Protein AF-A0A947E6G0-F1 (afdb_monomer)

Nearest PDB structures (foldseek):
  3njm-assembly1_A  TM=6.911E-01  e=4.735E-06  Shewanella oneidensis
  3nji-assembly1_A  TM=7.032E-01  e=1.190E-05  Shewanella oneidensis
  3njk-assembly1_A  TM=6.842E-01  e=2.117E-05  Shewanella oneidensis
  3njh-assembly1_A  TM=6.727E-01  e=1.417E-04  Shewanella oneidensis
  3njf-assembly1_A  TM=5.803E-01  e=8.957E-04  Shewanella oneidensis

Secondary structure (DSSP, 8-state):
--PPPPEEEEEEEEE-SSTTSPPEEEEESSEEE-TTSPSS-EEEEEEEEEES----TTS--EEEE-TTHHHHB-PPEEEGGGTEEEEEE--SSPPPEE-EEEEEETTTTEEEEE--EEE-S--

Structure (mmCIF, N/CA/C/O backbone):
data_AF-A0A947E6G0-F1
#
_entry.id   AF-A0A947E6G0-F1
#
loop_
_atom_site.group_PDB
_atom_site.id
_atom_site.type_symbol
_atom_site.label_atom_id
_atom_site.label_alt_id
_atom_site.label_comp_id
_atom_site.label_asym_id
_atom_site.label_entity_id
_atom_site.label_seq_id
_atom_site.pdbx_PDB_ins_code
_atom_site.Cartn_x
_atom_site.Cartn_y
_atom_site.Cartn_z
_atom_site.occupancy
_atom_site.B_iso_or_equiv
_atom_site.auth_seq_id
_atom_site.auth_comp_id
_atom_site.auth_asym_id
_atom_site.auth_atom_id
_atom_site.pdbx_PDB_model_num
ATOM 1 N N . MET A 1 1 ? -0.182 -9.281 -29.818 1.00 40.81 1 MET A N 1
ATOM 2 C CA . MET A 1 1 ? -0.279 -10.119 -28.603 1.00 40.81 1 MET A CA 1
ATOM 3 C C . MET A 1 1 ? -0.167 -9.192 -27.406 1.00 40.81 1 MET A C 1
ATOM 5 O O . MET A 1 1 ? 0.825 -8.476 -27.318 1.00 40.81 1 MET A O 1
ATOM 9 N N . SER A 1 2 ? -1.200 -9.104 -26.565 1.00 44.28 2 SER A N 1
ATOM 10 C CA . SER A 1 2 ? -1.154 -8.260 -25.366 1.00 44.28 2 SER A CA 1
ATOM 11 C C . SER A 1 2 ? -0.124 -8.862 -24.412 1.00 44.28 2 SER A C 1
ATOM 13 O O . SER A 1 2 ? -0.303 -10.002 -23.989 1.00 44.28 2 SER A O 1
ATOM 15 N N . LYS A 1 3 ? 0.989 -8.165 -24.141 1.00 53.78 3 LYS A N 1
ATOM 16 C CA . LYS A 1 3 ? 1.925 -8.584 -23.088 1.00 53.78 3 LYS A CA 1
ATOM 17 C C . LYS A 1 3 ? 1.118 -8.658 -21.795 1.00 53.78 3 LYS A C 1
ATOM 19 O O . LYS A 1 3 ? 0.566 -7.637 -21.390 1.00 53.78 3 LYS A O 1
ATOM 24 N N . SER A 1 4 ? 1.024 -9.842 -21.194 1.00 60.78 4 SER A N 1
ATOM 25 C CA . SER A 1 4 ? 0.421 -10.015 -19.875 1.00 60.78 4 SER A CA 1
ATOM 26 C C . SER A 1 4 ? 1.058 -9.004 -18.924 1.00 60.78 4 SER A C 1
ATOM 28 O O . SER A 1 4 ? 2.284 -8.948 -18.806 1.00 60.78 4 SER A O 1
ATOM 30 N N . GLU A 1 5 ? 0.241 -8.138 -18.331 1.00 70.44 5 GLU A N 1
ATOM 31 C CA . GLU A 1 5 ? 0.719 -7.136 -17.386 1.00 70.44 5 GLU A CA 1
ATOM 32 C C . GLU A 1 5 ? 1.278 -7.852 -16.152 1.00 70.44 5 GLU A C 1
ATOM 34 O O . GLU A 1 5 ? 0.632 -8.735 -15.589 1.00 70.44 5 GLU A O 1
ATOM 39 N N . GLN A 1 6 ? 2.506 -7.511 -15.764 1.00 79.50 6 GLN A N 1
ATOM 40 C CA . GLN A 1 6 ? 3.159 -8.100 -14.600 1.00 79.50 6 GLN A CA 1
ATOM 41 C C . GLN A 1 6 ? 2.616 -7.417 -13.349 1.00 79.50 6 GLN A C 1
ATOM 43 O O . GLN A 1 6 ? 2.790 -6.205 -13.211 1.00 79.50 6 GLN A O 1
ATOM 48 N N . ILE A 1 7 ? 1.958 -8.170 -12.466 1.00 83.69 7 ILE A N 1
ATOM 49 C CA . ILE A 1 7 ? 1.340 -7.622 -11.255 1.00 83.69 7 ILE A CA 1
ATOM 50 C C . ILE A 1 7 ? 1.999 -8.228 -10.017 1.00 83.69 7 ILE A C 1
ATOM 52 O O . ILE A 1 7 ? 1.887 -9.426 -9.767 1.00 83.69 7 ILE A O 1
ATOM 56 N N . ALA A 1 8 ? 2.650 -7.381 -9.227 1.00 84.56 8 ALA A N 1
ATOM 57 C CA . ALA A 1 8 ? 3.090 -7.690 -7.876 1.00 84.56 8 ALA A CA 1
ATOM 58 C C . ALA A 1 8 ? 2.022 -7.220 -6.879 1.00 84.56 8 ALA A C 1
ATOM 60 O O . ALA A 1 8 ? 1.497 -6.116 -7.015 1.00 84.56 8 ALA A O 1
ATOM 61 N N . THR A 1 9 ? 1.692 -8.040 -5.880 1.00 85.81 9 THR A N 1
ATOM 62 C CA . THR A 1 9 ? 0.690 -7.683 -4.863 1.00 85.81 9 THR A CA 1
ATOM 63 C C . THR A 1 9 ? 1.354 -7.508 -3.505 1.00 85.81 9 THR A C 1
ATOM 65 O O . THR A 1 9 ? 2.113 -8.369 -3.069 1.00 85.81 9 THR A O 1
ATOM 68 N N . VAL A 1 10 ? 1.036 -6.401 -2.840 1.00 83.06 10 VAL A N 1
ATOM 69 C CA . VAL A 1 10 ? 1.377 -6.129 -1.445 1.00 83.06 10 VAL A CA 1
ATOM 70 C C . VAL A 1 10 ? 0.072 -6.079 -0.663 1.00 83.06 10 VAL A C 1
ATOM 72 O O . VAL A 1 10 ? -0.803 -5.252 -0.924 1.00 83.06 10 VAL A O 1
ATOM 75 N N . HIS A 1 11 ? -0.073 -6.981 0.295 1.00 83.88 11 HIS A N 1
ATOM 76 C CA . HIS A 1 11 ? -1.185 -6.964 1.229 1.00 83.88 11 HIS A CA 1
ATOM 77 C C . HIS A 1 11 ? -0.892 -5.954 2.324 1.00 83.88 11 HIS A C 1
ATOM 79 O O . HIS A 1 11 ? 0.189 -5.955 2.903 1.00 83.88 11 HIS A O 1
ATOM 85 N N . VAL A 1 12 ? -1.857 -5.095 2.601 1.00 79.88 12 VAL A N 1
ATOM 86 C CA . VAL A 1 12 ? -1.828 -4.122 3.681 1.00 79.88 12 VAL A CA 1
ATOM 87 C C . VAL A 1 12 ? -2.903 -4.553 4.659 1.00 79.88 12 VAL A C 1
ATOM 89 O O . VAL A 1 12 ? -4.068 -4.627 4.294 1.00 79.88 12 VAL A O 1
ATOM 92 N N . VAL A 1 13 ? -2.533 -4.869 5.892 1.00 81.56 13 VAL A N 1
ATOM 93 C CA . VAL A 1 13 ? -3.482 -5.340 6.901 1.00 81.56 13 VAL A CA 1
ATOM 94 C C . VAL A 1 13 ? -3.591 -4.295 7.989 1.00 81.56 13 VAL A C 1
ATOM 96 O O . VAL A 1 13 ? -2.627 -4.064 8.717 1.00 81.56 13 VAL A O 1
ATOM 99 N N . ALA A 1 14 ? -4.771 -3.699 8.139 1.00 77.56 14 ALA A N 1
ATOM 100 C CA . ALA A 1 14 ? -5.089 -2.868 9.293 1.00 77.56 14 ALA A CA 1
ATOM 101 C C . ALA A 1 14 ? -5.841 -3.695 10.340 1.00 77.56 14 ALA A C 1
ATOM 103 O O . ALA A 1 14 ? -6.849 -4.348 10.046 1.00 77.56 14 ALA A O 1
ATOM 104 N N . TYR A 1 15 ? -5.356 -3.677 11.578 1.00 78.44 15 TYR A N 1
ATOM 105 C CA . TYR A 1 15 ? -5.933 -4.469 12.653 1.00 78.44 15 TYR A CA 1
ATOM 106 C C . TYR A 1 15 ? -5.900 -3.750 13.996 1.00 78.44 15 TYR A C 1
ATOM 108 O O . TYR A 1 15 ? -5.028 -2.933 14.288 1.00 78.44 15 TYR A O 1
ATOM 116 N N . ARG A 1 16 ? -6.867 -4.090 14.848 1.00 77.44 16 ARG A N 1
ATOM 117 C CA . ARG A 1 16 ? -6.963 -3.594 16.221 1.00 77.44 16 ARG A CA 1
ATOM 118 C C . ARG A 1 16 ? -6.923 -4.786 17.177 1.00 77.44 16 ARG A C 1
ATOM 120 O O . ARG A 1 16 ? -7.705 -5.719 17.020 1.00 77.44 16 ARG A O 1
ATOM 127 N N . LYS A 1 17 ? -5.998 -4.780 18.146 1.00 75.62 17 LYS A N 1
ATOM 128 C CA . LYS A 1 17 ? -5.825 -5.906 19.089 1.00 75.62 17 LYS A CA 1
ATOM 129 C C . LYS A 1 17 ? -6.934 -5.955 20.149 1.00 75.62 17 LYS A C 1
ATOM 131 O O . LYS A 1 17 ? -7.351 -7.041 20.530 1.00 75.62 17 LYS A O 1
ATOM 136 N N . ALA A 1 18 ? -7.415 -4.796 20.594 1.00 78.19 18 ALA A N 1
ATOM 137 C CA . ALA A 1 18 ? -8.548 -4.628 21.511 1.00 78.19 18 ALA A CA 1
ATOM 138 C C . ALA A 1 18 ? -9.241 -3.272 21.280 1.00 78.19 18 ALA A C 1
ATOM 140 O O . ALA A 1 18 ? -8.617 -2.363 20.734 1.00 78.19 18 ALA A O 1
ATOM 141 N N . ALA A 1 19 ? -10.501 -3.117 21.700 1.00 71.25 19 ALA A N 1
ATOM 142 C CA . ALA A 1 19 ? -11.330 -1.935 21.419 1.00 71.25 19 ALA A CA 1
ATOM 143 C C . ALA A 1 19 ? -10.636 -0.588 21.717 1.00 71.25 19 ALA A C 1
ATOM 145 O O . ALA A 1 19 ? -10.748 0.326 20.899 1.00 71.25 19 ALA A O 1
ATOM 146 N N . ASP A 1 20 ? -9.834 -0.526 22.783 1.00 76.19 20 ASP A N 1
ATOM 147 C CA . ASP A 1 20 ? -9.146 0.687 23.256 1.00 76.19 20 ASP A CA 1
ATOM 148 C C . ASP A 1 20 ? -7.678 0.796 22.808 1.00 76.19 20 ASP A C 1
ATOM 150 O O . ASP A 1 20 ? -6.925 1.641 23.288 1.00 76.19 20 ASP A O 1
ATOM 154 N N . THR A 1 21 ? -7.233 -0.071 21.894 1.00 75.00 21 THR A N 1
ATOM 155 C CA . THR A 1 21 ? -5.860 -0.022 21.366 1.00 75.00 21 THR A CA 1
ATOM 156 C C . THR A 1 21 ? -5.783 0.792 20.076 1.00 75.00 21 THR A C 1
ATOM 158 O O . THR A 1 21 ? -6.714 0.734 19.261 1.00 75.00 21 THR A O 1
ATOM 161 N N . PRO A 1 22 ? -4.664 1.505 19.836 1.00 71.44 22 PRO A N 1
ATOM 162 C CA . PRO A 1 22 ? -4.398 2.111 18.540 1.00 71.44 22 PRO A CA 1
ATOM 163 C C . PRO A 1 22 ? -4.466 1.059 17.434 1.00 71.44 22 PRO A C 1
ATOM 165 O O . PRO A 1 22 ? -4.042 -0.087 17.621 1.00 71.44 22 PRO A O 1
ATOM 168 N N . VAL A 1 23 ? -4.992 1.447 16.275 1.00 73.00 23 VAL A N 1
ATOM 169 C CA . VAL A 1 23 ? -4.961 0.575 15.102 1.00 73.00 23 VAL A CA 1
ATOM 170 C C . VAL A 1 23 ? -3.522 0.441 14.634 1.00 73.00 23 VAL A C 1
ATOM 172 O O . VAL A 1 23 ? -2.779 1.416 14.551 1.00 73.00 23 VAL A O 1
ATOM 175 N N . GLN A 1 24 ? -3.144 -0.794 14.351 1.00 77.38 24 GLN A N 1
ATOM 176 C CA . GLN A 1 24 ? -1.840 -1.160 13.834 1.00 77.38 24 GLN A CA 1
ATOM 177 C C . GLN A 1 24 ? -2.002 -1.522 12.366 1.00 77.38 24 GLN A C 1
ATOM 179 O O . GLN A 1 24 ? -3.046 -2.034 11.952 1.00 77.38 24 GLN A O 1
ATOM 184 N N . VAL A 1 25 ? -0.968 -1.258 11.578 1.00 76.62 25 VAL A N 1
ATOM 185 C CA . VAL A 1 25 ? -0.937 -1.640 10.171 1.00 76.62 25 VAL A CA 1
ATOM 186 C C . VAL A 1 25 ? 0.331 -2.438 9.917 1.00 76.62 25 VAL A C 1
ATOM 188 O O . VAL A 1 25 ? 1.384 -2.132 10.468 1.00 76.62 25 VAL A O 1
ATOM 191 N N . ALA A 1 26 ? 0.204 -3.489 9.120 1.00 80.12 26 ALA A N 1
ATOM 192 C CA . ALA A 1 26 ? 1.308 -4.304 8.640 1.00 80.12 26 ALA A CA 1
ATOM 193 C C . ALA A 1 26 ? 1.222 -4.437 7.117 1.00 80.12 26 ALA A C 1
ATOM 195 O O . ALA A 1 26 ? 0.143 -4.290 6.539 1.00 80.12 26 ALA A O 1
ATOM 196 N N . VAL A 1 27 ? 2.347 -4.742 6.475 1.00 79.88 27 VAL A N 1
ATOM 197 C CA . VAL A 1 27 ? 2.402 -5.050 5.042 1.00 79.88 27 VAL A CA 1
ATOM 198 C C . VAL A 1 27 ? 3.001 -6.424 4.806 1.00 79.88 27 VAL A C 1
ATOM 200 O O . VAL A 1 27 ? 3.800 -6.919 5.596 1.00 79.88 27 VAL A O 1
ATOM 203 N N . THR A 1 28 ? 2.616 -7.070 3.715 1.00 81.81 28 THR A N 1
ATOM 204 C CA . THR A 1 28 ? 3.204 -8.339 3.295 1.00 81.81 28 THR A CA 1
ATOM 205 C C . THR A 1 28 ? 3.275 -8.400 1.767 1.00 81.81 28 THR A C 1
ATOM 207 O O . THR A 1 28 ? 2.231 -8.345 1.116 1.00 81.81 28 THR A O 1
ATOM 210 N N . PRO A 1 29 ? 4.473 -8.542 1.176 1.00 79.44 29 PRO A N 1
ATOM 211 C CA . PRO A 1 29 ? 5.779 -8.535 1.842 1.00 79.44 29 PRO A CA 1
ATOM 212 C C . PRO A 1 29 ? 6.200 -7.119 2.296 1.00 79.44 29 PRO A C 1
ATOM 214 O O . PRO A 1 29 ? 5.799 -6.129 1.689 1.00 79.44 29 PRO A O 1
ATOM 217 N N . GLU A 1 30 ? 7.024 -7.020 3.347 1.00 76.62 30 GLU A N 1
ATOM 218 C CA . GLU A 1 30 ? 7.663 -5.750 3.764 1.00 76.62 30 GLU A CA 1
ATOM 219 C C . GLU A 1 30 ? 8.744 -5.298 2.771 1.00 76.62 30 GLU A C 1
ATOM 221 O O . GLU A 1 30 ? 8.861 -4.113 2.452 1.00 76.62 30 GLU A O 1
ATOM 226 N N . LEU A 1 31 ? 9.488 -6.268 2.232 1.00 77.69 31 LEU A N 1
ATOM 227 C CA . LEU A 1 31 ? 10.422 -6.089 1.129 1.00 77.69 31 LEU A CA 1
ATOM 228 C C . LEU A 1 31 ? 9.819 -6.702 -0.133 1.00 77.69 31 LEU A C 1
ATOM 230 O O . LEU A 1 31 ? 9.732 -7.925 -0.258 1.00 77.69 31 LEU A O 1
ATOM 234 N N . LEU A 1 32 ? 9.418 -5.859 -1.081 1.00 79.25 32 LEU A N 1
ATOM 235 C CA . LEU A 1 32 ? 8.963 -6.329 -2.381 1.00 79.25 32 LEU A CA 1
ATOM 236 C C . LEU A 1 32 ? 10.164 -6.474 -3.318 1.00 79.25 32 LEU A C 1
ATOM 238 O O . LEU A 1 32 ? 10.623 -5.498 -3.914 1.00 79.25 32 LEU A O 1
ATOM 242 N N . ASP A 1 33 ? 10.659 -7.702 -3.445 1.00 78.81 33 ASP A N 1
ATOM 243 C CA . ASP A 1 33 ? 11.697 -8.045 -4.413 1.00 78.81 33 ASP A CA 1
ATOM 244 C C . ASP A 1 33 ? 11.093 -8.160 -5.818 1.00 78.81 33 ASP A C 1
ATOM 246 O O . ASP A 1 33 ? 10.264 -9.035 -6.085 1.00 78.81 33 ASP A O 1
ATOM 250 N N . LEU A 1 34 ? 11.482 -7.252 -6.715 1.00 77.31 34 LEU A N 1
ATOM 251 C CA . LEU A 1 34 ? 11.042 -7.259 -8.106 1.00 77.31 34 LEU A CA 1
ATOM 252 C C . LEU A 1 34 ? 12.004 -8.002 -9.040 1.00 77.31 34 LEU A C 1
ATOM 254 O O . LEU A 1 34 ? 11.656 -8.202 -10.200 1.00 77.31 34 LEU A O 1
ATOM 258 N N . THR A 1 35 ? 13.160 -8.471 -8.558 1.00 74.81 35 THR A N 1
ATOM 259 C CA . THR A 1 35 ? 14.128 -9.224 -9.380 1.00 74.81 35 THR A CA 1
ATOM 260 C C . THR A 1 35 ? 13.569 -10.559 -9.879 1.00 74.81 35 THR A C 1
ATOM 262 O O . THR A 1 35 ? 13.993 -11.067 -10.916 1.00 74.81 35 THR A O 1
ATOM 265 N N . GLN A 1 36 ? 12.561 -11.096 -9.186 1.00 74.62 36 GLN A N 1
ATOM 266 C CA . GLN A 1 36 ? 11.809 -12.282 -9.601 1.00 74.62 36 GLN A CA 1
ATOM 267 C C . GLN A 1 36 ? 10.910 -12.048 -10.829 1.00 74.62 36 GLN A C 1
ATOM 269 O O . GLN A 1 36 ? 10.447 -13.010 -11.443 1.00 74.62 36 GLN A O 1
ATOM 274 N N . PHE A 1 37 ? 10.641 -10.790 -11.197 1.00 75.06 37 PHE A N 1
ATOM 275 C CA . PHE A 1 37 ? 9.839 -10.452 -12.369 1.00 75.06 37 PHE A CA 1
ATOM 276 C C . PHE A 1 37 ? 10.738 -10.236 -13.596 1.00 75.06 37 PHE A C 1
ATOM 278 O O . PHE A 1 37 ? 11.805 -9.627 -13.492 1.00 75.06 37 PHE A O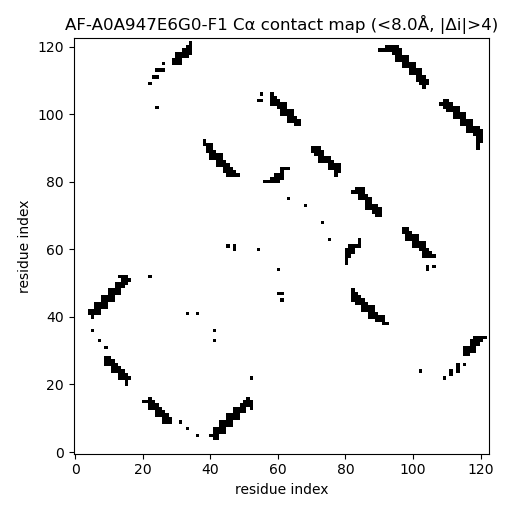 1
ATOM 285 N N . PRO A 1 38 ? 10.319 -10.690 -14.791 1.00 74.88 38 PRO A N 1
ATOM 286 C CA . PRO A 1 38 ? 10.958 -10.314 -16.044 1.00 74.88 38 PRO A CA 1
ATOM 287 C C . PRO A 1 38 ? 11.216 -8.808 -16.166 1.00 74.88 38 PRO A C 1
ATOM 289 O O . PRO A 1 38 ? 10.344 -7.986 -15.863 1.00 74.88 38 PRO A O 1
ATOM 292 N N . LYS A 1 39 ? 12.387 -8.452 -16.713 1.00 73.38 39 LYS A N 1
ATOM 293 C CA . LYS A 1 39 ? 12.761 -7.055 -16.977 1.00 73.38 39 LYS A CA 1
ATOM 294 C C . LYS A 1 39 ? 11.644 -6.321 -17.719 1.00 73.38 39 LYS A C 1
ATOM 296 O O . LYS A 1 39 ? 11.238 -6.703 -18.819 1.00 73.38 39 LYS A O 1
ATOM 301 N N . GLY A 1 40 ? 11.157 -5.246 -17.117 1.00 72.56 40 GLY A N 1
ATOM 302 C CA . GLY A 1 40 ? 10.096 -4.418 -17.669 1.00 72.56 40 GLY A CA 1
ATOM 303 C C . GLY A 1 40 ? 9.367 -3.629 -16.585 1.00 72.56 40 GLY A C 1
ATOM 304 O O . GLY A 1 40 ? 9.647 -3.790 -15.401 1.00 72.56 40 GLY A O 1
ATOM 305 N N . PRO A 1 41 ? 8.397 -2.787 -16.972 1.00 76.31 41 PRO A N 1
ATOM 306 C CA . PRO A 1 41 ? 7.495 -2.177 -16.011 1.00 76.31 41 PRO A CA 1
ATOM 307 C C . PRO A 1 41 ? 6.699 -3.248 -15.259 1.00 76.31 41 PRO A C 1
ATOM 309 O O . PRO A 1 41 ? 6.137 -4.151 -15.887 1.00 76.31 41 PRO A O 1
ATOM 312 N N . VAL A 1 42 ? 6.604 -3.090 -13.942 1.00 82.00 42 VAL A N 1
ATOM 313 C CA . VAL A 1 42 ? 5.792 -3.939 -13.063 1.00 82.00 42 VAL A CA 1
ATOM 314 C C . VAL A 1 42 ? 4.699 -3.082 -12.445 1.00 82.00 42 VAL A C 1
ATOM 316 O O . VAL A 1 42 ? 4.950 -1.982 -11.951 1.00 82.00 42 VAL A O 1
ATOM 319 N N . THR A 1 43 ? 3.471 -3.570 -12.491 1.00 86.62 43 THR A N 1
ATOM 320 C CA . THR A 1 43 ? 2.347 -2.961 -11.794 1.00 86.62 43 THR A CA 1
ATOM 321 C C . THR A 1 43 ? 2.305 -3.513 -10.375 1.00 86.62 43 THR A C 1
ATOM 323 O O . THR A 1 43 ? 2.359 -4.717 -10.161 1.00 86.62 43 THR A O 1
ATOM 326 N N . ILE A 1 44 ? 2.252 -2.625 -9.392 1.00 84.88 44 ILE A N 1
ATOM 327 C CA . ILE A 1 44 ? 2.219 -2.964 -7.973 1.00 84.88 44 ILE A CA 1
ATOM 328 C C . ILE A 1 44 ? 0.830 -2.627 -7.460 1.00 84.88 44 ILE A C 1
ATOM 330 O O . ILE A 1 44 ? 0.347 -1.506 -7.635 1.00 84.88 44 ILE A O 1
ATOM 334 N N . GLN A 1 45 ? 0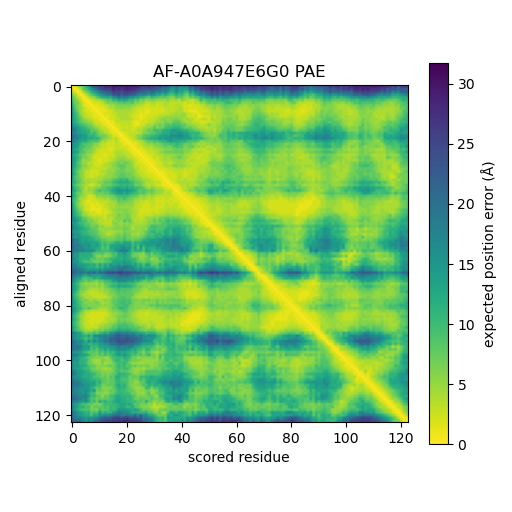.187 -3.610 -6.848 1.00 88.06 45 GLN A N 1
ATOM 335 C CA . GLN A 1 45 ? -1.149 -3.496 -6.297 1.00 88.06 45 GLN A CA 1
ATOM 336 C C . GLN A 1 45 ? -1.092 -3.633 -4.778 1.00 88.06 45 GLN A C 1
ATOM 338 O O . GLN A 1 45 ? -0.680 -4.666 -4.258 1.00 88.06 45 GLN A O 1
ATOM 343 N N . PHE A 1 46 ? -1.542 -2.602 -4.075 1.00 83.88 46 PHE A N 1
ATOM 344 C CA . PHE A 1 46 ? -1.753 -2.606 -2.635 1.00 83.88 46 PHE A CA 1
ATOM 345 C C . PHE A 1 46 ? -3.208 -2.952 -2.360 1.00 83.88 46 PHE A C 1
ATOM 347 O O . PHE A 1 46 ? -4.099 -2.265 -2.863 1.00 83.88 46 PHE A O 1
ATOM 354 N N . LYS A 1 47 ? -3.448 -4.005 -1.580 1.00 86.75 47 LYS A N 1
ATOM 355 C CA . LYS A 1 47 ? -4.795 -4.417 -1.169 1.00 86.75 47 LYS A CA 1
ATOM 356 C C . LYS A 1 47 ? -4.939 -4.263 0.327 1.00 86.75 47 LYS A C 1
ATOM 358 O O . LYS A 1 47 ? -4.144 -4.832 1.066 1.00 86.75 47 LYS A O 1
ATOM 363 N N . LEU A 1 48 ? -5.942 -3.511 0.756 1.00 82.75 48 LEU A N 1
ATOM 364 C CA . LEU A 1 48 ? -6.257 -3.357 2.161 1.00 82.75 48 LEU A CA 1
ATOM 365 C C . LEU A 1 48 ? -7.197 -4.464 2.626 1.00 82.75 48 LEU A C 1
ATOM 367 O O . LEU A 1 48 ? -8.371 -4.493 2.263 1.00 82.75 48 LEU A O 1
ATOM 371 N N . ASP A 1 49 ? -6.673 -5.308 3.498 1.00 81.69 49 ASP A N 1
ATOM 372 C CA . ASP A 1 49 ? -7.423 -6.272 4.282 1.00 81.69 49 ASP A CA 1
ATOM 373 C C . ASP A 1 49 ? -7.614 -5.731 5.708 1.00 81.69 49 ASP A C 1
ATOM 375 O O . ASP A 1 49 ? -6.790 -4.969 6.232 1.00 81.69 49 ASP A O 1
ATOM 379 N N . THR A 1 50 ? -8.701 -6.128 6.375 1.00 76.50 50 THR A N 1
ATOM 380 C CA . THR A 1 50 ? -8.945 -5.734 7.767 1.00 76.50 50 THR A CA 1
ATOM 381 C C . THR A 1 50 ? -9.216 -6.904 8.688 1.00 76.50 50 THR A C 1
ATOM 383 O O . THR A 1 50 ? -9.827 -7.902 8.311 1.00 76.50 50 THR A O 1
ATOM 386 N N . LYS A 1 51 ? -8.777 -6.768 9.943 1.00 77.38 51 LYS A N 1
ATOM 387 C CA . LYS A 1 51 ? -9.067 -7.738 11.002 1.00 77.38 51 LYS A CA 1
ATOM 388 C C . LYS A 1 51 ? -9.450 -7.030 12.295 1.00 77.38 51 LYS A C 1
ATOM 390 O O . LYS A 1 51 ? -8.634 -6.340 12.900 1.00 77.38 51 LYS A O 1
ATOM 395 N N . GLY A 1 52 ? -10.701 -7.207 12.724 1.00 71.12 52 GLY A N 1
ATOM 396 C CA . GLY A 1 52 ? -11.222 -6.563 13.939 1.00 71.12 52 GLY A CA 1
ATOM 397 C C . GLY A 1 52 ? -11.337 -5.035 13.839 1.00 71.12 52 GLY A C 1
ATOM 398 O O . GLY A 1 52 ? -11.529 -4.370 14.852 1.00 71.12 52 GLY A O 1
ATOM 399 N N . TYR A 1 53 ? -11.216 -4.479 12.629 1.00 74.94 53 TYR A N 1
ATOM 400 C CA . TYR A 1 53 ? -11.389 -3.062 12.328 1.00 74.94 53 TYR A CA 1
ATOM 401 C C . TYR A 1 53 ? -12.219 -2.916 11.049 1.00 74.94 53 TYR A C 1
ATOM 403 O O . TYR A 1 53 ? -12.020 -3.659 10.086 1.00 74.94 53 TYR A O 1
ATOM 411 N N . HIS A 1 54 ? -13.155 -1.973 11.043 1.00 75.44 54 HIS A N 1
ATOM 412 C CA . HIS A 1 54 ? -13.994 -1.673 9.889 1.00 75.44 54 HIS A CA 1
ATOM 413 C C . HIS A 1 54 ? -13.732 -0.230 9.477 1.00 75.44 54 HIS A C 1
ATOM 415 O O . HIS A 1 54 ? -14.015 0.678 10.255 1.00 75.44 54 HIS A O 1
ATOM 421 N N . PHE A 1 55 ? -13.198 -0.036 8.268 1.00 71.25 55 PHE A N 1
ATOM 422 C CA . PHE A 1 55 ? -13.082 1.302 7.691 1.00 71.25 55 PHE A CA 1
ATOM 423 C C . PHE A 1 55 ? -14.460 1.860 7.382 1.00 71.25 55 PHE A C 1
ATOM 425 O O . PHE A 1 55 ? -15.352 1.115 6.948 1.00 71.25 55 PHE A O 1
ATOM 432 N N . HIS A 1 56 ? -14.594 3.176 7.515 1.00 71.44 56 HIS A N 1
ATOM 433 C CA . HIS A 1 56 ? -15.767 3.867 7.006 1.00 71.44 56 HIS A CA 1
ATOM 434 C C . HIS A 1 56 ? -15.964 3.548 5.513 1.00 71.44 56 HIS A C 1
ATOM 436 O O . HIS A 1 56 ? -14.998 3.576 4.746 1.00 71.44 56 HIS A O 1
ATOM 442 N N . PRO A 1 57 ? -17.194 3.233 5.070 1.00 67.06 57 PRO A N 1
ATOM 443 C CA . PRO A 1 57 ? -17.455 2.774 3.706 1.00 67.06 57 PRO A CA 1
ATOM 444 C C . PRO A 1 57 ? -17.079 3.787 2.618 1.00 67.06 57 PRO A C 1
ATOM 446 O O . PRO A 1 57 ? -16.893 3.371 1.478 1.00 67.06 57 PRO A O 1
ATOM 449 N N . ASP A 1 58 ? -16.947 5.067 2.971 1.00 66.81 58 ASP A N 1
ATOM 450 C CA . ASP A 1 58 ? -16.624 6.166 2.049 1.00 66.81 58 ASP A CA 1
ATOM 451 C C . ASP A 1 58 ? -15.224 6.773 2.271 1.00 66.81 58 ASP A C 1
ATOM 453 O O . ASP A 1 58 ? -14.844 7.720 1.584 1.00 66.81 58 ASP A O 1
ATOM 457 N N . GLY A 1 59 ? -14.450 6.254 3.231 1.00 59.62 59 GLY A N 1
ATOM 458 C CA . GLY A 1 59 ? -13.101 6.741 3.520 1.00 59.62 59 GLY A CA 1
ATOM 459 C C . GLY A 1 59 ? -12.077 6.200 2.523 1.00 59.62 59 GLY A C 1
ATOM 460 O O . GLY A 1 59 ? -12.046 5.000 2.247 1.00 59.62 59 GLY A O 1
ATO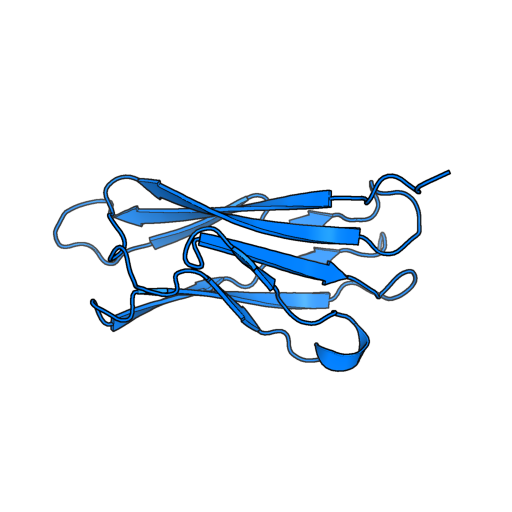M 461 N N . LYS A 1 60 ? -11.202 7.066 1.996 1.00 63.34 60 LYS A N 1
ATOM 462 C CA . LYS A 1 60 ? -10.043 6.621 1.208 1.00 63.34 60 LYS A CA 1
ATOM 463 C C . LYS A 1 60 ? -9.065 5.915 2.126 1.00 63.34 60 LYS A C 1
ATOM 465 O O . LYS A 1 60 ? -8.431 6.566 2.945 1.00 63.34 60 LYS A O 1
ATOM 470 N N . ALA A 1 61 ? -8.915 4.613 1.942 1.00 68.00 61 ALA A N 1
ATOM 471 C CA . ALA A 1 61 ? -8.172 3.819 2.897 1.00 68.00 61 ALA A CA 1
ATOM 472 C C . ALA A 1 61 ? -6.667 3.746 2.599 1.00 68.00 61 ALA A C 1
ATOM 474 O O . ALA A 1 61 ? -5.882 3.666 3.532 1.00 68.00 61 ALA A O 1
ATOM 475 N N . ILE A 1 62 ? -6.238 3.829 1.332 1.00 70.75 62 ILE A N 1
ATOM 476 C CA . ILE A 1 62 ? -4.817 3.813 0.948 1.00 70.75 62 ILE A CA 1
ATOM 477 C C . ILE A 1 62 ? -4.414 5.120 0.252 1.00 70.75 62 ILE A C 1
ATOM 479 O O . ILE A 1 62 ? -4.976 5.504 -0.775 1.00 70.75 62 ILE A O 1
ATOM 483 N N . VAL A 1 63 ? -3.361 5.756 0.760 1.00 71.25 63 VAL A N 1
ATOM 484 C CA . VAL A 1 63 ? -2.652 6.888 0.158 1.00 71.25 63 VAL A CA 1
ATOM 485 C C . VAL A 1 63 ? -1.204 6.479 -0.099 1.00 71.25 63 VAL A C 1
ATOM 487 O O . VAL A 1 63 ? -0.443 6.197 0.819 1.00 71.25 63 VAL A O 1
ATOM 490 N N . PHE A 1 64 ? -0.798 6.454 -1.365 1.00 68.69 64 PHE A N 1
ATOM 491 C CA . PHE A 1 64 ? 0.580 6.148 -1.750 1.00 68.69 64 PHE A CA 1
ATOM 492 C C . PHE A 1 64 ? 1.383 7.443 -1.920 1.00 68.69 64 PHE A C 1
ATOM 494 O O . PHE A 1 64 ? 0.996 8.321 -2.695 1.00 68.69 64 PHE A O 1
ATOM 501 N N . THR A 1 65 ? 2.528 7.544 -1.245 1.00 65.75 65 THR A N 1
ATOM 502 C CA . THR A 1 65 ? 3.484 8.648 -1.400 1.00 65.75 65 THR A CA 1
ATOM 503 C C . THR A 1 65 ? 4.887 8.088 -1.627 1.00 65.75 65 THR A C 1
ATOM 505 O O . THR A 1 65 ? 5.300 7.127 -0.998 1.00 65.75 65 THR A O 1
ATOM 508 N N . SER A 1 66 ? 5.654 8.654 -2.558 1.00 60.91 66 SER A N 1
ATOM 509 C CA . SER A 1 66 ? 7.047 8.235 -2.766 1.00 60.91 66 SER A CA 1
ATOM 510 C C . SER A 1 66 ? 7.932 9.461 -3.006 1.00 60.91 66 SER A C 1
ATOM 512 O O . SER A 1 66 ? 7.643 10.250 -3.923 1.00 60.91 66 SER A O 1
ATOM 514 N N . PRO A 1 67 ? 9.001 9.654 -2.210 1.00 53.88 67 PRO A N 1
ATOM 515 C CA . PRO A 1 67 ? 10.014 10.660 -2.499 1.00 53.88 67 PRO A CA 1
ATOM 516 C C . PRO A 1 67 ? 10.748 10.259 -3.792 1.00 53.88 67 PRO A C 1
ATOM 518 O O . PRO A 1 67 ? 11.394 9.222 -3.862 1.00 53.88 67 PRO A O 1
ATOM 521 N N . GLY A 1 68 ? 10.592 11.052 -4.860 1.00 55.50 68 GLY A N 1
ATOM 522 C CA . GLY A 1 68 ? 11.105 10.738 -6.211 1.00 55.50 68 GLY A CA 1
ATOM 523 C C . GLY A 1 68 ? 10.060 10.203 -7.207 1.00 55.50 68 GLY A C 1
ATOM 524 O O . GLY A 1 68 ? 10.376 9.969 -8.376 1.00 55.50 68 GLY A O 1
ATOM 525 N N . SER A 1 69 ? 8.797 10.089 -6.777 1.00 55.59 69 SER A N 1
ATOM 526 C CA . SER A 1 69 ? 7.687 9.421 -7.482 1.00 55.59 69 SER A CA 1
ATOM 527 C C . SER A 1 69 ? 7.488 9.750 -8.962 1.00 55.59 69 SER A C 1
ATOM 529 O O . SER A 1 69 ? 7.154 8.851 -9.727 1.00 55.59 69 SER A O 1
ATOM 531 N N . LYS A 1 70 ? 7.682 10.996 -9.411 1.00 58.31 70 LYS A N 1
ATOM 532 C CA . LYS A 1 70 ? 7.239 11.402 -10.761 1.00 58.31 70 LYS A CA 1
ATOM 533 C C . LYS A 1 70 ? 8.013 10.750 -11.914 1.00 58.31 70 LYS A C 1
ATOM 535 O O . LYS A 1 70 ? 7.464 10.643 -13.009 1.00 58.31 70 LYS A O 1
ATOM 540 N N . LYS A 1 71 ? 9.273 10.350 -11.698 1.00 64.56 71 LYS A N 1
ATOM 541 C CA . LYS A 1 71 ? 10.100 9.700 -12.737 1.00 64.56 71 LYS A CA 1
ATOM 542 C C . LYS A 1 71 ? 10.045 8.170 -12.654 1.00 64.56 71 LYS A C 1
ATOM 544 O O . LYS A 1 71 ? 10.044 7.515 -13.691 1.00 64.56 71 LYS A O 1
ATOM 549 N N . THR A 1 72 ? 9.947 7.622 -11.443 1.00 70.25 72 THR A N 1
ATOM 550 C CA . THR A 1 72 ? 10.012 6.175 -11.164 1.00 70.25 72 THR A CA 1
ATOM 551 C C . THR A 1 72 ? 8.638 5.506 -11.214 1.00 70.25 72 THR A C 1
ATOM 553 O O . THR A 1 72 ? 8.511 4.385 -11.703 1.00 70.25 72 THR A O 1
ATOM 556 N N . PHE A 1 73 ? 7.585 6.198 -10.773 1.00 76.75 73 PHE A N 1
ATOM 557 C CA . PHE A 1 73 ? 6.238 5.649 -10.663 1.00 76.75 73 PHE A CA 1
ATOM 558 C C . PHE A 1 73 ? 5.244 6.380 -11.576 1.00 76.75 73 PHE A C 1
ATOM 560 O O . PHE A 1 73 ? 5.376 7.558 -11.909 1.00 76.75 73 PHE A O 1
ATOM 567 N N . GLY A 1 74 ? 4.241 5.646 -12.053 1.00 76.00 74 GLY A N 1
ATOM 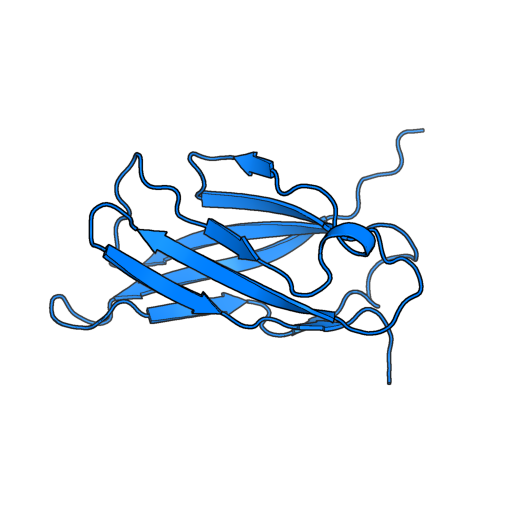568 C CA . GLY A 1 74 ? 3.063 6.220 -12.694 1.00 76.00 74 GLY A CA 1
ATOM 569 C C . GLY A 1 74 ? 2.111 6.862 -11.685 1.00 76.00 74 GLY A C 1
ATOM 570 O O . GLY A 1 74 ? 2.315 6.787 -10.477 1.00 76.00 74 GLY A O 1
ATOM 571 N N . SER A 1 75 ? 1.036 7.463 -12.195 1.00 81.12 75 SER A N 1
ATOM 572 C CA . SER A 1 75 ? -0.071 7.904 -11.348 1.00 81.12 75 SER A CA 1
ATOM 573 C C . SER A 1 75 ? -0.689 6.712 -10.619 1.00 81.12 75 SER A C 1
ATOM 575 O O . SER A 1 75 ? -0.864 5.643 -11.210 1.00 81.12 75 SER A O 1
ATOM 577 N N . VAL A 1 76 ? -1.041 6.919 -9.355 1.00 82.25 76 VAL A N 1
ATOM 578 C CA . VAL A 1 76 ? -1.766 5.942 -8.541 1.00 82.25 76 VAL A CA 1
ATOM 579 C C . VAL A 1 76 ? -3.214 5.889 -9.022 1.00 82.25 76 VAL A C 1
ATOM 581 O O . VAL A 1 76 ? -3.855 6.928 -9.183 1.00 82.25 76 VAL A O 1
ATOM 584 N N . LYS A 1 77 ? -3.723 4.682 -9.257 1.00 85.88 77 LYS A N 1
ATOM 585 C CA . LYS A 1 77 ? -5.145 4.413 -9.479 1.00 85.88 77 LYS A CA 1
ATOM 586 C C . LYS A 1 77 ? -5.738 3.844 -8.198 1.00 85.88 77 LYS A C 1
ATOM 588 O O . LYS A 1 77 ? -5.109 2.995 -7.574 1.00 85.88 77 LYS A O 1
ATOM 593 N N . LEU A 1 78 ? -6.914 4.323 -7.815 1.00 82.62 78 LEU A N 1
ATOM 594 C CA . LEU A 1 78 ? -7.641 3.845 -6.645 1.00 82.62 78 LEU A CA 1
ATOM 595 C C . LEU A 1 78 ? -8.916 3.149 -7.108 1.00 82.62 78 LEU A C 1
ATOM 597 O O . LEU A 1 78 ? -9.701 3.748 -7.839 1.00 82.62 78 LEU A O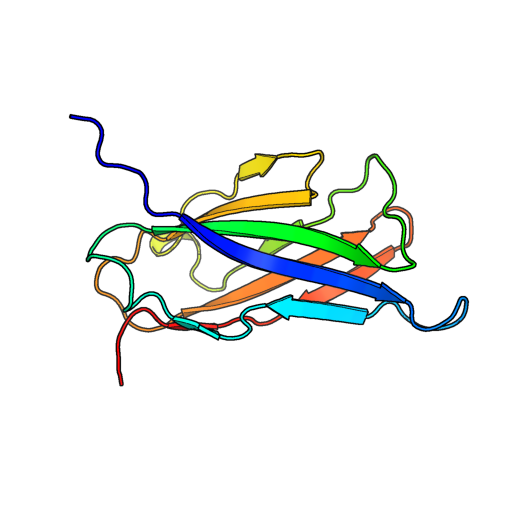 1
ATOM 601 N N . ASP A 1 79 ? -9.112 1.925 -6.638 1.00 84.88 79 ASP A N 1
ATOM 602 C CA . ASP A 1 79 ? -10.272 1.080 -6.902 1.00 84.88 79 ASP A CA 1
ATOM 603 C C . ASP A 1 79 ? -10.852 0.572 -5.568 1.00 84.88 79 ASP A C 1
ATOM 605 O O . ASP A 1 79 ? -10.288 0.816 -4.496 1.00 84.88 79 ASP A O 1
ATOM 609 N N . ASP A 1 80 ? -12.004 -0.102 -5.621 1.00 82.94 80 ASP A N 1
ATOM 610 C CA . ASP A 1 80 ? -12.700 -0.663 -4.448 1.00 82.94 80 ASP A CA 1
ATOM 611 C C . ASP A 1 80 ? -12.841 0.345 -3.292 1.00 82.94 80 ASP A C 1
ATOM 613 O O . ASP A 1 80 ? -12.388 0.136 -2.167 1.00 82.94 80 ASP A O 1
ATOM 617 N N . LYS A 1 81 ? -13.388 1.525 -3.615 1.00 76.25 81 LYS A N 1
ATOM 618 C CA . LYS A 1 81 ? -13.541 2.650 -2.676 1.00 76.25 81 LYS A CA 1
ATOM 619 C C . LYS A 1 81 ? -12.228 3.073 -1.992 1.00 76.25 81 LYS A C 1
ATOM 621 O O . LYS A 1 81 ? -12.227 3.553 -0.866 1.00 76.25 81 LYS A O 1
ATOM 626 N N . GLY A 1 82 ? -11.093 2.904 -2.673 1.00 73.50 82 GLY A N 1
ATOM 627 C CA . GLY A 1 82 ? -9.773 3.255 -2.146 1.00 73.50 82 GLY A CA 1
ATOM 628 C C . GLY A 1 82 ? -9.143 2.184 -1.254 1.00 73.50 82 GLY A C 1
ATOM 629 O O . GLY A 1 82 ? -8.152 2.480 -0.586 1.00 73.50 82 GLY A O 1
ATOM 630 N N . ARG A 1 83 ? -9.685 0.958 -1.244 1.00 79.06 83 ARG A N 1
ATOM 631 C CA . ARG A 1 83 ? -9.074 -0.220 -0.600 1.00 79.06 83 ARG A CA 1
ATOM 632 C C . ARG A 1 83 ? -8.075 -0.932 -1.499 1.00 79.06 83 ARG A C 1
ATOM 634 O O . ARG A 1 83 ? -7.272 -1.721 -1.011 1.00 79.06 83 ARG A O 1
ATOM 641 N N . VAL A 1 84 ? -8.102 -0.644 -2.798 1.00 85.06 84 VAL A N 1
ATOM 642 C CA . VAL A 1 84 ? -7.092 -1.114 -3.740 1.00 85.06 84 VAL A CA 1
ATOM 643 C C . VAL A 1 84 ? -6.392 0.092 -4.344 1.00 85.06 84 VAL A C 1
ATOM 645 O O . VAL A 1 84 ? -7.028 0.942 -4.963 1.00 85.06 84 VAL A O 1
ATOM 648 N N . ALA A 1 85 ? -5.073 0.163 -4.182 1.00 84.75 85 ALA A N 1
ATOM 649 C CA . ALA A 1 85 ? -4.242 1.160 -4.841 1.00 84.75 85 ALA A CA 1
ATOM 650 C C . ALA A 1 85 ? -3.298 0.472 -5.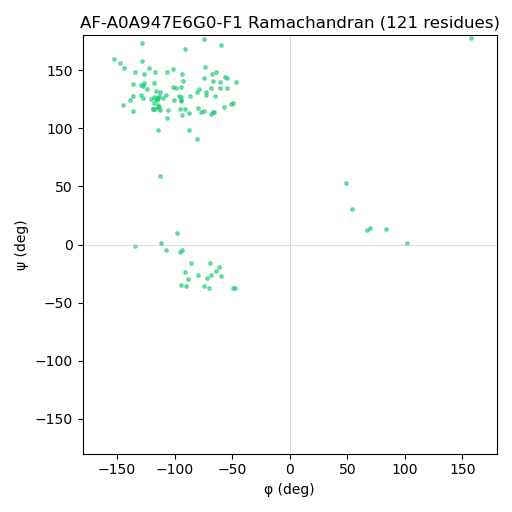823 1.00 84.75 85 ALA A C 1
ATOM 652 O O . ALA A 1 85 ? -2.544 -0.421 -5.452 1.00 84.75 85 ALA A O 1
ATOM 653 N N . THR A 1 86 ? -3.316 0.900 -7.078 1.00 87.25 86 THR A N 1
ATOM 654 C CA . THR A 1 86 ? -2.472 0.343 -8.134 1.00 87.25 86 THR A CA 1
ATOM 655 C C . THR A 1 86 ? -1.509 1.413 -8.629 1.00 87.25 86 THR A C 1
ATOM 657 O O . THR A 1 86 ? -1.927 2.490 -9.056 1.00 87.25 86 THR A O 1
ATOM 660 N N . VAL A 1 87 ? -0.211 1.122 -8.606 1.00 85.75 87 VAL A N 1
ATOM 661 C CA . VAL A 1 87 ? 0.841 2.011 -9.106 1.00 85.75 87 VAL A CA 1
ATOM 662 C C . VAL A 1 87 ? 1.730 1.258 -10.081 1.00 85.75 87 VAL A C 1
ATOM 664 O O . VAL A 1 87 ? 2.126 0.121 -9.849 1.00 85.75 87 VAL A O 1
ATOM 667 N N . ARG A 1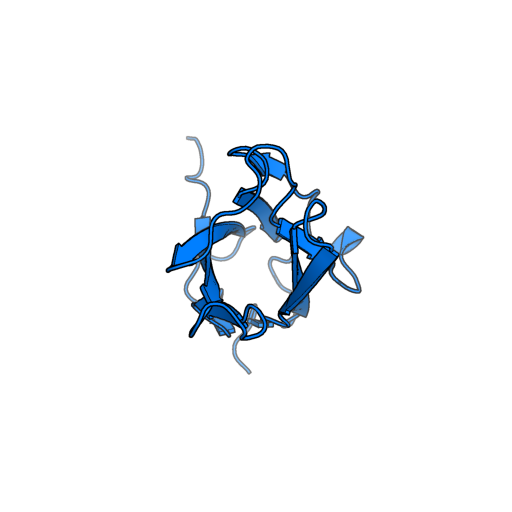 88 ? 2.070 1.892 -11.201 1.00 85.56 88 ARG A N 1
ATOM 668 C CA . ARG A 1 88 ? 2.994 1.299 -12.170 1.00 85.56 88 ARG A CA 1
ATOM 669 C C . ARG A 1 88 ? 4.422 1.711 -11.846 1.00 85.56 88 ARG A C 1
ATOM 671 O O . ARG A 1 88 ? 4.736 2.895 -11.956 1.00 85.56 88 ARG A O 1
ATOM 678 N N . ASN A 1 89 ? 5.285 0.758 -11.517 1.00 80.12 89 ASN A N 1
ATOM 679 C CA . ASN A 1 89 ? 6.724 0.972 -11.482 1.00 80.12 89 ASN A CA 1
ATOM 680 C C . ASN A 1 89 ? 7.250 1.030 -12.924 1.00 80.12 89 ASN A C 1
ATOM 682 O O . ASN A 1 89 ? 7.147 0.067 -13.685 1.00 80.12 89 ASN A O 1
ATOM 686 N N . LYS A 1 90 ? 7.754 2.199 -13.323 1.00 76.75 90 LYS A N 1
ATOM 687 C CA . LYS A 1 90 ? 8.356 2.447 -14.641 1.00 76.75 90 LYS A CA 1
ATOM 688 C C . LYS A 1 90 ? 9.874 2.307 -14.610 1.00 76.75 90 LYS A C 1
ATOM 690 O O . LYS A 1 90 ? 10.497 2.409 -15.661 1.00 76.75 90 LYS A O 1
ATOM 695 N N . ASN A 1 91 ? 10.464 2.129 -13.433 1.00 70.94 91 ASN A N 1
ATOM 696 C CA . ASN A 1 91 ? 11.896 1.994 -13.281 1.00 70.94 91 ASN A CA 1
ATOM 697 C C . ASN A 1 91 ? 12.328 0.566 -13.619 1.00 70.94 91 ASN A C 1
ATOM 699 O O . ASN A 1 91 ? 12.313 -0.316 -12.769 1.00 70.94 91 ASN A O 1
ATOM 703 N N . VAL A 1 92 ? 12.660 0.369 -14.893 1.00 63.34 92 VAL A N 1
ATOM 704 C CA . VAL A 1 92 ? 12.975 -0.942 -15.474 1.00 63.34 92 VAL A CA 1
ATOM 705 C C . VAL A 1 92 ? 14.406 -1.401 -15.161 1.00 63.34 92 VAL A C 1
ATOM 707 O O . VAL A 1 92 ? 14.651 -2.601 -15.118 1.00 63.34 92 VAL A O 1
ATOM 710 N N . ASP A 1 93 ? 15.324 -0.456 -14.920 1.00 62.59 93 ASP A N 1
ATOM 711 C CA . ASP A 1 93 ? 16.772 -0.715 -14.829 1.00 62.59 93 ASP A CA 1
ATOM 712 C C . ASP A 1 93 ? 17.464 -0.028 -13.628 1.00 62.59 93 ASP A C 1
ATOM 714 O O . ASP A 1 93 ? 18.679 -0.133 -13.455 1.00 62.59 93 ASP A O 1
ATOM 718 N N . GLY A 1 94 ? 16.732 0.737 -12.812 1.00 61.16 94 GLY A N 1
ATOM 719 C CA . GLY A 1 94 ? 17.313 1.527 -11.722 1.00 61.16 94 GLY A CA 1
ATOM 720 C C . GLY A 1 94 ? 17.379 0.793 -10.384 1.00 61.16 94 GLY A C 1
ATOM 721 O O . GLY A 1 94 ? 16.737 -0.230 -10.190 1.00 61.16 94 GLY A O 1
ATOM 722 N N . LEU A 1 95 ? 18.117 1.377 -9.440 1.00 58.22 95 LEU A N 1
ATOM 723 C CA . LEU A 1 95 ? 18.328 0.868 -8.080 1.00 58.22 95 LEU A CA 1
ATOM 724 C C . LEU A 1 95 ? 17.018 0.717 -7.273 1.00 58.22 95 LEU A C 1
ATOM 726 O O . LEU A 1 95 ? 15.935 1.123 -7.701 1.00 58.22 95 LEU A O 1
ATOM 730 N N . ALA A 1 96 ? 17.112 0.097 -6.095 1.00 62.31 96 ALA A N 1
ATOM 731 C CA . ALA A 1 96 ? 16.008 0.019 -5.140 1.00 62.31 96 ALA A CA 1
ATOM 732 C C . ALA A 1 96 ? 15.490 1.416 -4.757 1.00 62.31 96 ALA A C 1
ATOM 734 O O . ALA A 1 96 ? 16.270 2.361 -4.633 1.00 62.31 96 ALA A O 1
ATOM 735 N N . PHE A 1 97 ? 14.177 1.539 -4.555 1.00 63.56 97 PHE A N 1
ATOM 736 C CA . PHE A 1 97 ? 13.546 2.785 -4.117 1.00 63.56 97 PHE A CA 1
ATOM 737 C C . PHE A 1 97 ? 12.650 2.520 -2.906 1.00 63.56 97 PHE A C 1
ATOM 739 O O . PHE A 1 97 ? 11.778 1.649 -2.939 1.00 63.56 97 PHE A O 1
ATOM 746 N N . ALA A 1 98 ? 12.849 3.310 -1.851 1.00 61.53 98 ALA A N 1
ATOM 747 C CA . ALA A 1 98 ? 11.925 3.379 -0.727 1.00 61.53 98 ALA A CA 1
ATOM 748 C C . ALA A 1 98 ? 10.663 4.158 -1.132 1.00 61.53 98 ALA A C 1
ATOM 750 O O . ALA A 1 98 ? 10.718 5.129 -1.899 1.00 61.53 98 ALA A O 1
ATOM 751 N N . TYR A 1 99 ? 9.515 3.731 -0.626 1.00 65.44 99 TYR A N 1
ATOM 752 C CA . TYR A 1 99 ? 8.242 4.406 -0.827 1.00 65.44 99 TYR A CA 1
ATOM 753 C C . TYR A 1 99 ? 7.368 4.207 0.403 1.00 65.44 99 TYR A C 1
ATOM 755 O O . TYR A 1 99 ? 7.527 3.239 1.139 1.00 65.44 99 TYR A O 1
ATOM 763 N N . ASN A 1 100 ? 6.421 5.119 0.593 1.00 67.69 100 ASN A N 1
ATOM 764 C CA . ASN A 1 100 ? 5.595 5.154 1.781 1.00 67.69 100 ASN A CA 1
ATOM 765 C C . ASN A 1 100 ? 4.144 4.881 1.394 1.00 67.69 100 ASN A C 1
ATOM 767 O O . ASN A 1 100 ? 3.553 5.551 0.540 1.00 67.69 100 ASN A O 1
ATOM 771 N N . VAL A 1 101 ? 3.544 3.898 2.048 1.00 68.38 101 VAL A N 1
ATOM 772 C CA . VAL A 1 101 ? 2.112 3.634 1.942 1.00 68.38 101 VAL A CA 1
ATOM 773 C C . VAL A 1 101 ? 1.481 4.110 3.232 1.00 68.38 101 VAL A C 1
ATOM 775 O O . VAL A 1 101 ? 1.773 3.598 4.304 1.00 68.38 101 VAL A O 1
ATOM 778 N N . THR A 1 102 ? 0.622 5.112 3.147 1.00 70.69 102 THR A N 1
ATOM 779 C CA . THR A 1 102 ? -0.147 5.587 4.289 1.00 70.69 102 THR A CA 1
ATOM 780 C C . THR A 1 102 ? -1.553 5.025 4.201 1.00 70.69 102 THR A C 1
ATOM 782 O O . THR A 1 102 ? -2.236 5.214 3.201 1.00 70.69 102 THR A O 1
ATOM 785 N N . VAL A 1 103 ? -1.999 4.340 5.246 1.00 71.06 103 VAL A N 1
ATOM 786 C CA . VAL A 1 103 ? -3.398 3.949 5.403 1.00 71.06 103 VAL A CA 1
ATOM 787 C C . VAL A 1 103 ? -4.095 5.010 6.237 1.00 71.06 103 VAL A C 1
ATOM 789 O O . VAL A 1 103 ? -3.629 5.312 7.337 1.00 71.06 103 VAL A O 1
ATOM 792 N N . ILE A 1 104 ? -5.178 5.590 5.720 1.00 70.56 104 ILE A N 1
ATOM 793 C CA . ILE A 1 104 ? -5.919 6.663 6.393 1.00 70.56 104 ILE A CA 1
ATOM 794 C C . ILE A 1 104 ? -7.384 6.249 6.543 1.00 70.56 104 ILE A C 1
ATOM 796 O O . ILE A 1 104 ? -7.992 5.777 5.595 1.00 70.56 104 ILE A O 1
ATOM 800 N N . ASP A 1 105 ? -7.975 6.434 7.720 1.00 70.94 105 ASP A N 1
ATOM 801 C CA . ASP A 1 105 ? -9.432 6.500 7.858 1.00 70.94 105 ASP A CA 1
ATOM 802 C C . ASP A 1 105 ? -9.807 7.914 8.303 1.00 70.94 105 ASP A C 1
ATOM 804 O O . ASP A 1 105 ? -9.729 8.256 9.486 1.00 70.94 105 ASP A O 1
ATOM 808 N N . GLU A 1 106 ? -10.213 8.738 7.336 1.00 65.62 106 GLU A N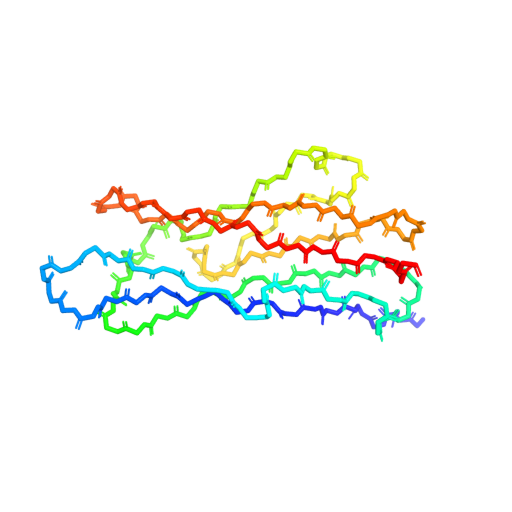 1
ATOM 809 C CA . GLU A 1 106 ? -10.552 10.150 7.546 1.00 65.62 106 GLU A CA 1
ATOM 810 C C . GLU A 1 106 ? -11.707 10.342 8.542 1.00 65.62 106 GLU A C 1
ATOM 812 O O . GLU A 1 106 ? -11.747 11.356 9.234 1.00 65.62 106 GLU A O 1
ATOM 817 N N . SER A 1 107 ? -12.614 9.365 8.676 1.00 66.00 107 SER A N 1
ATOM 818 C CA . SER A 1 107 ? -13.750 9.461 9.605 1.00 66.00 107 SER A CA 1
ATOM 819 C C . SER A 1 107 ? -13.332 9.331 11.071 1.00 66.00 107 SER A C 1
ATOM 821 O O . SER A 1 107 ? -13.975 9.886 11.959 1.00 66.00 107 SER A O 1
ATOM 823 N N . THR A 1 108 ? -12.241 8.601 11.322 1.00 64.50 108 THR A N 1
ATOM 824 C CA . THR A 1 108 ? -11.713 8.359 12.670 1.00 64.50 108 THR A CA 1
ATOM 825 C C . THR A 1 108 ? -10.428 9.138 12.948 1.00 64.50 108 THR A C 1
ATOM 827 O O . THR A 1 108 ? -9.921 9.092 14.067 1.00 64.50 108 THR A O 1
ATOM 830 N N . GLY A 1 109 ? -9.894 9.854 11.950 1.00 63.75 109 GLY A N 1
ATOM 831 C CA . GLY A 1 109 ? -8.605 10.547 12.029 1.00 63.75 109 GLY A CA 1
ATOM 832 C C . GLY A 1 109 ? -7.401 9.601 12.079 1.00 63.75 109 GLY A C 1
ATOM 833 O O . GLY A 1 109 ? -6.299 10.017 12.435 1.00 63.75 109 GLY A O 1
ATOM 834 N N . LEU A 1 110 ? -7.597 8.322 11.757 1.00 67.50 110 LEU A N 1
ATOM 835 C CA . LEU A 1 110 ? -6.544 7.318 11.781 1.00 67.50 110 LEU A CA 1
ATOM 836 C C . LEU A 1 110 ? -5.601 7.542 10.610 1.00 67.50 110 LEU A C 1
ATOM 838 O O . LEU A 1 110 ? -6.041 7.594 9.467 1.00 67.50 110 LEU A O 1
ATOM 842 N N . ALA A 1 111 ? -4.304 7.600 10.890 1.00 66.94 111 ALA A N 1
ATOM 843 C CA . ALA A 1 111 ? -3.263 7.550 9.880 1.00 66.94 111 ALA A CA 1
ATOM 844 C C . ALA A 1 111 ? -2.158 6.608 10.357 1.00 66.94 111 ALA A C 1
ATOM 846 O O . ALA A 1 111 ? -1.645 6.750 11.467 1.00 66.94 111 ALA A O 1
ATOM 847 N N . ALA A 1 112 ? -1.790 5.648 9.519 1.00 63.62 112 ALA A N 1
ATOM 848 C CA . ALA A 1 112 ? -0.654 4.770 9.748 1.00 63.62 112 ALA A CA 1
ATOM 849 C C . ALA A 1 112 ? 0.242 4.805 8.517 1.00 63.62 112 ALA A C 1
ATOM 851 O O . ALA A 1 112 ? -0.225 4.588 7.401 1.00 63.62 112 ALA A O 1
ATOM 852 N N . VAL A 1 113 ? 1.522 5.100 8.718 1.00 66.44 113 VAL A N 1
ATOM 853 C CA . VAL A 1 113 ? 2.521 5.133 7.649 1.00 66.44 113 VAL A CA 1
ATOM 854 C C . VAL A 1 113 ? 3.288 3.823 7.670 1.00 66.44 113 VAL A C 1
ATOM 856 O O . VAL A 1 113 ? 3.677 3.334 8.728 1.00 66.44 113 VAL A O 1
ATOM 859 N N . LEU A 1 114 ? 3.480 3.259 6.491 1.00 66.31 114 LEU A N 1
ATOM 860 C CA . LEU A 1 114 ? 4.302 2.093 6.241 1.00 66.31 114 LEU A CA 1
ATOM 861 C C . LEU A 1 114 ? 5.414 2.537 5.302 1.00 66.31 114 LEU A C 1
ATOM 863 O O . LEU A 1 114 ? 5.131 3.247 4.336 1.00 66.31 114 LEU A O 1
ATOM 867 N N . ASP A 1 115 ? 6.631 2.063 5.548 1.00 65.44 115 ASP A N 1
ATOM 868 C CA . ASP A 1 115 ? 7.806 2.338 4.716 1.00 65.44 115 ASP A CA 1
ATOM 869 C C . ASP A 1 115 ? 8.289 1.054 4.002 1.00 65.44 115 ASP A C 1
ATOM 871 O O . ASP A 1 115 ? 9.408 0.592 4.242 1.00 65.44 115 ASP A O 1
ATOM 875 N N . PRO A 1 116 ? 7.458 0.391 3.172 1.00 65.75 116 PRO A N 1
ATOM 876 C CA . PRO A 1 116 ? 7.908 -0.772 2.418 1.00 65.75 116 PRO A CA 1
ATOM 877 C C . PRO A 1 116 ? 9.010 -0.401 1.415 1.00 65.75 116 PRO A C 1
ATOM 879 O O . PRO A 1 116 ? 9.044 0.686 0.833 1.00 65.75 116 PRO A O 1
ATOM 882 N N . VAL A 1 117 ? 9.909 -1.348 1.158 1.00 66.19 117 VAL A N 1
ATOM 883 C CA . VAL A 1 117 ? 11.021 -1.161 0.216 1.00 66.19 117 VAL A CA 1
ATOM 884 C C . VAL A 1 117 ? 10.750 -1.966 -1.053 1.00 66.19 117 VAL A C 1
ATOM 886 O O . VAL A 1 117 ? 10.444 -3.155 -0.981 1.00 66.19 117 VAL A O 1
ATOM 889 N N . ILE A 1 118 ? 10.848 -1.331 -2.229 1.00 68.94 118 ILE A N 1
ATOM 890 C CA . ILE A 1 118 ? 10.885 -2.036 -3.520 1.00 68.94 118 ILE A CA 1
ATOM 891 C C . ILE A 1 118 ? 12.350 -2.221 -3.905 1.00 68.94 118 ILE A C 1
ATOM 893 O O . ILE A 1 118 ? 13.063 -1.245 -4.169 1.00 68.94 118 ILE A O 1
ATOM 897 N N . GLN A 1 119 ? 12.780 -3.477 -3.992 1.00 66.19 119 GLN A N 1
ATOM 898 C CA . GLN A 1 119 ? 14.103 -3.841 -4.482 1.00 66.19 119 GLN A CA 1
ATOM 899 C C . GLN A 1 119 ? 14.016 -4.137 -5.983 1.00 66.19 119 GLN A C 1
ATOM 901 O O . GLN A 1 119 ? 13.402 -5.117 -6.393 1.00 66.19 119 GLN A O 1
ATOM 906 N N . ASN A 1 120 ? 14.617 -3.278 -6.810 1.00 58.19 120 ASN A N 1
ATOM 907 C CA . ASN A 1 120 ? 14.620 -3.455 -8.269 1.00 58.19 120 ASN A CA 1
ATOM 908 C C . ASN A 1 120 ? 15.840 -4.248 -8.781 1.00 58.19 120 ASN A C 1
ATOM 910 O O . ASN A 1 120 ? 15.746 -4.858 -9.838 1.00 58.19 120 ASN A O 1
ATOM 914 N N . ASN A 1 121 ? 16.956 -4.267 -8.036 1.00 55.09 121 ASN A N 1
ATOM 915 C CA . ASN A 1 121 ? 18.211 -4.933 -8.414 1.00 55.09 121 ASN A CA 1
ATOM 916 C C . ASN A 1 121 ? 18.776 -5.742 -7.236 1.00 55.09 121 ASN A C 1
ATOM 918 O O . ASN A 1 121 ? 18.638 -5.322 -6.089 1.00 55.09 121 ASN A O 1
ATOM 922 N N . THR A 1 122 ? 19.457 -6.854 -7.500 1.00 46.78 122 THR A N 1
ATOM 923 C CA . THR A 1 122 ? 20.272 -7.559 -6.496 1.00 46.78 122 THR A CA 1
ATOM 924 C C . THR A 1 122 ? 21.469 -6.678 -6.088 1.00 46.78 122 THR A C 1
ATOM 926 O O . THR A 1 122 ? 21.999 -5.992 -6.968 1.00 46.78 122 THR A O 1
ATOM 929 N N . PRO A 1 123 ? 21.866 -6.631 -4.798 1.00 51.03 123 PRO A N 1
ATOM 930 C CA . PRO A 1 123 ? 23.095 -5.959 -4.365 1.00 51.03 123 PRO A CA 1
ATOM 931 C C . PRO A 1 123 ? 24.347 -6.452 -5.098 1.00 51.03 123 PRO A C 1
ATOM 933 O O . PRO A 1 123 ? 24.391 -7.659 -5.436 1.00 51.03 123 PRO A O 1
#

Sequence (123 aa):
MSKSEQIATVHVVAYRKAADTPVQVAVTPELLDLTQFPKGPVTIQFKLDTKGYHFHPDGKAIVFTSPGSKKTFGSVKLDDKGRVATVRNKNVDGLAFAYNVTVIDESTGLAAVLDPVIQNNTP

Mean predicted aligned error: 8.32 Å

Solvent-accessible surface area (backbone atoms only — not comparable to full-atom values): 7015 Å² total; per-residue (Å²): 130,86,75,80,78,48,74,48,72,33,42,32,39,39,33,32,92,46,95,89,45,75,76,44,74,49,59,42,58,52,65,43,70,45,66,86,50,77,89,46,60,38,36,38,35,38,38,61,46,66,45,86,48,80,76,60,87,84,31,56,34,58,46,80,48,45,86,70,35,83,78,39,34,52,74,74,44,70,40,78,65,20,36,29,39,37,33,36,38,58,57,54,84,46,73,59,49,65,35,33,45,30,40,30,32,72,90,77,70,44,74,47,79,39,77,41,36,41,34,49,55,83,133

Foldseek 3Di:
DPDPAAEAEKEKEWEDPDPPGAIDIDIPPLEAECVPPPQFKHKYKYAYDYDHDD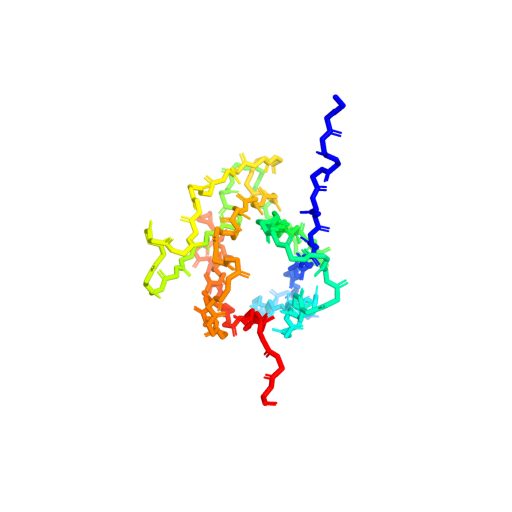ADQQFQFKDWFFDVDPPQKDDWDAPNNNRMIIIIGGCRDDAKGWIWIWTARPVVRDIDIRTRIYGNDDD

Radius of gyration: 15.11 Å; Cα contacts (8 Å, |Δi|>4): 276; chains: 1; bounding box: 40×24×52 Å

pLDDT: mean 72.17, std 9.75, range [40.81, 88.06]